Protein AF-A0AAW9N005-F1 (afdb_monomer_lite)

pLDDT: mean 86.75, std 11.1, range [55.53, 97.0]

InterPro domains:
  IPR015077 Domain of unknown function DUF1858 [PF08984] (1-29)
  IPR023883 Conserved hypothetical protein CHP03980, redox-disulphide [PTHR39341] (1-34)
  IPR023883 Conserved hypothetical protein CHP03980, redox-disulphide [TIGR03980] (1-33)
  IPR038062 ScdA-like, N-terminal domain superfamily [G3DSA:1.10.3910.10] (1-34)
  IPR038062 ScdA-like, N-terminal domain superfamily [SSF140683] (1-34)

Organism: NCBI:txid2053367

Secondary structure (DSSP, 8-state):
-GGGGSGGGSSS-HHHHHHHHT--HHHHHHHHH-

Foldseek 3Di:
DVCPPPPVSVPDDLVVVCVVVVHDSVVVVVVVVD

Radius of gyration: 10.14 Å; chains: 1; bounding box: 25×18×20 Å

Structure (m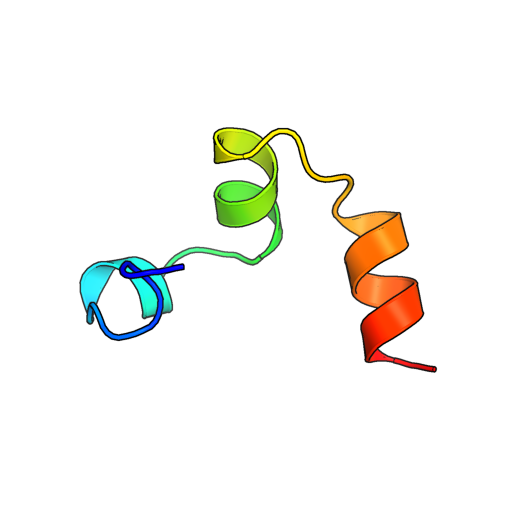mCIF, N/CA/C/O backbone):
data_AF-A0AAW9N005-F1
#
_entry.id   AF-A0AAW9N005-F1
#
loop_
_atom_site.group_PDB
_atom_site.id
_atom_site.type_symbol
_atom_site.label_atom_id
_atom_site.label_alt_id
_atom_site.label_comp_id
_atom_site.label_asym_id
_atom_site.label_entity_id
_atom_site.label_seq_id
_atom_site.pdbx_PDB_ins_code
_atom_site.Cartn_x
_atom_site.Cartn_y
_atom_site.Cartn_z
_atom_site.occupancy
_atom_site.B_iso_or_equiv
_atom_site.auth_seq_id
_atom_site.auth_comp_id
_atom_site.auth_asym_id
_atom_site.auth_atom_id
_atom_site.pdbx_PDB_model_num
ATOM 1 N N . MET A 1 1 ? 1.847 -12.543 -4.156 1.00 55.72 1 MET A N 1
ATOM 2 C CA . MET A 1 1 ? 2.071 -12.595 -2.690 1.00 55.72 1 MET A CA 1
ATOM 3 C C . MET A 1 1 ? 3.292 -13.424 -2.258 1.00 55.72 1 MET A C 1
ATOM 5 O O . MET A 1 1 ? 3.710 -13.260 -1.124 1.00 55.72 1 MET A O 1
ATOM 9 N N . HIS A 1 2 ? 3.936 -14.240 -3.117 1.00 55.53 2 HIS A N 1
ATOM 10 C CA . HIS A 1 2 ? 5.287 -14.779 -2.825 1.00 55.53 2 HIS A CA 1
ATOM 11 C C . HIS A 1 2 ? 6.341 -13.660 -2.647 1.00 55.53 2 HIS A C 1
ATOM 13 O O . HIS A 1 2 ? 7.354 -13.852 -1.986 1.00 55.53 2 HIS A O 1
ATOM 19 N N . CYS A 1 3 ? 6.059 -12.467 -3.183 1.00 66.31 3 CYS A N 1
ATOM 20 C CA . CYS A 1 3 ? 6.912 -11.285 -3.110 1.00 66.31 3 CYS A CA 1
ATOM 21 C C . CYS A 1 3 ? 6.953 -10.611 -1.728 1.00 66.31 3 CYS A C 1
ATOM 23 O O . CYS A 1 3 ? 7.941 -9.957 -1.436 1.00 66.31 3 CYS A O 1
ATOM 25 N N . LEU A 1 4 ? 5.951 -10.787 -0.853 1.00 69.50 4 LEU A N 1
ATOM 26 C CA . LEU A 1 4 ? 5.872 -10.039 0.419 1.00 69.50 4 LEU A CA 1
ATOM 27 C C . LEU A 1 4 ? 7.046 -10.303 1.378 1.00 69.50 4 LEU A C 1
ATOM 29 O O . LEU A 1 4 ? 7.346 -9.474 2.227 1.00 69.50 4 LEU A O 1
ATOM 33 N N . GLY A 1 5 ? 7.713 -11.454 1.252 1.00 73.81 5 GLY A N 1
ATOM 34 C CA . GLY A 1 5 ? 8.909 -11.780 2.036 1.00 73.81 5 GLY A CA 1
ATOM 35 C C . GLY A 1 5 ? 10.226 -11.320 1.400 1.00 73.81 5 GLY A C 1
ATOM 36 O O . GLY A 1 5 ? 11.282 -11.473 2.009 1.00 73.81 5 GLY A O 1
ATOM 37 N N . CYS A 1 6 ? 10.198 -10.789 0.174 1.00 82.12 6 CYS A N 1
ATOM 38 C CA . CYS A 1 6 ? 11.387 -10.290 -0.506 1.00 82.12 6 CYS A CA 1
ATOM 39 C C . CYS A 1 6 ? 11.760 -8.910 0.065 1.00 82.12 6 CYS A C 1
ATOM 41 O O . CYS A 1 6 ? 10.920 -8.012 0.045 1.00 82.12 6 CYS A O 1
ATOM 43 N N . PRO A 1 7 ? 13.009 -8.675 0.510 1.00 78.94 7 PRO A N 1
ATOM 44 C CA . PRO A 1 7 ? 13.446 -7.366 1.009 1.00 78.94 7 PRO A CA 1
ATOM 45 C C . PRO A 1 7 ? 13.200 -6.223 0.018 1.00 78.94 7 PRO A C 1
ATOM 47 O O . PRO A 1 7 ? 12.894 -5.107 0.423 1.00 78.94 7 PRO A O 1
ATOM 50 N N . SER A 1 8 ? 13.292 -6.511 -1.283 1.00 77.6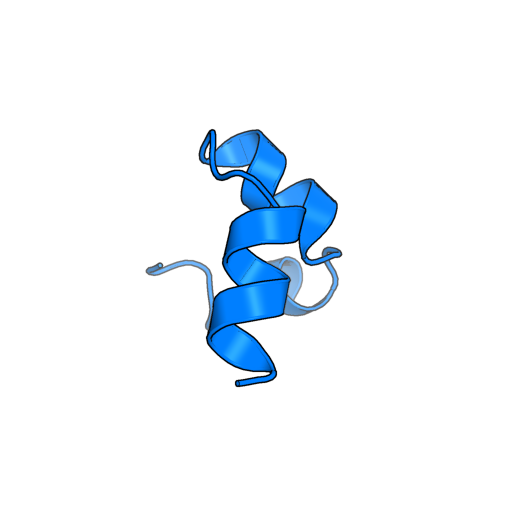2 8 SER A N 1
ATOM 51 C CA . SER A 1 8 ? 13.037 -5.526 -2.336 1.00 77.62 8 SER A CA 1
ATOM 52 C C . SER A 1 8 ? 11.569 -5.101 -2.411 1.00 77.62 8 SER A C 1
ATOM 54 O O . SER A 1 8 ? 11.307 -3.966 -2.786 1.00 77.62 8 SER A O 1
ATOM 56 N N . SER A 1 9 ? 10.640 -5.981 -2.027 1.00 79.38 9 SER A N 1
ATOM 57 C CA . SER A 1 9 ? 9.194 -5.726 -2.038 1.00 79.38 9 SER A CA 1
ATOM 58 C C . SER A 1 9 ? 8.646 -5.178 -0.722 1.00 79.38 9 SER A C 1
ATOM 60 O O . SER A 1 9 ? 7.454 -4.932 -0.595 1.00 79.38 9 SER A O 1
ATOM 62 N N . GLN A 1 10 ? 9.505 -4.990 0.280 1.00 84.00 10 GLN A N 1
ATOM 63 C CA . GLN A 1 10 ? 9.149 -4.274 1.510 1.00 84.00 10 GLN A CA 1
ATOM 64 C C . GLN A 1 10 ? 9.491 -2.780 1.431 1.00 84.00 10 GLN A C 1
ATOM 66 O O . GLN A 1 10 ? 9.065 -2.014 2.289 1.00 84.00 10 GLN A O 1
ATOM 71 N N . ASN A 1 11 ? 10.257 -2.371 0.414 1.00 86.75 11 ASN A N 1
ATOM 72 C CA . ASN A 1 11 ? 10.648 -0.979 0.183 1.00 86.75 11 ASN A CA 1
ATOM 73 C C . ASN A 1 11 ? 9.782 -0.273 -0.877 1.00 86.75 11 ASN A C 1
ATOM 75 O O . ASN A 1 11 ? 10.045 0.887 -1.181 1.00 86.75 11 ASN A O 1
ATOM 79 N N . GLU A 1 12 ? 8.791 -0.957 -1.452 1.00 85.69 12 GLU A N 1
ATOM 80 C CA . GLU A 1 12 ? 7.790 -0.355 -2.344 1.00 85.69 12 GLU A CA 1
ATOM 81 C C . GLU A 1 12 ? 6.619 0.223 -1.535 1.00 85.69 12 GLU A C 1
ATOM 83 O O . GLU A 1 12 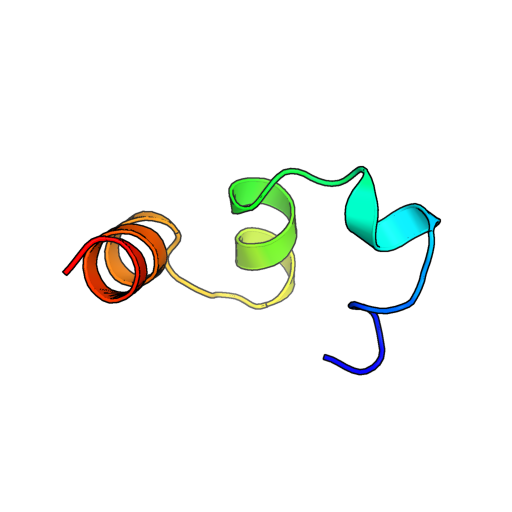? 6.290 -0.257 -0.447 1.00 85.69 12 GLU A O 1
ATOM 88 N N . THR A 1 13 ? 5.984 1.274 -2.053 1.00 92.25 13 THR A N 1
ATOM 89 C CA . THR A 1 13 ? 4.750 1.805 -1.464 1.00 92.25 13 THR A CA 1
ATOM 90 C C . THR A 1 13 ? 3.569 0.870 -1.737 1.00 92.25 13 THR A C 1
ATOM 92 O O . THR A 1 13 ? 3.552 0.116 -2.711 1.00 92.25 13 THR A O 1
ATOM 95 N N . ILE A 1 14 ? 2.529 0.948 -0.900 1.00 91.44 14 ILE A N 1
ATOM 96 C CA . ILE A 1 14 ? 1.292 0.171 -1.098 1.00 91.44 14 ILE A CA 1
ATOM 97 C C . ILE A 1 14 ? 0.647 0.507 -2.455 1.00 91.44 14 ILE A C 1
ATOM 99 O O . ILE A 1 14 ? 0.087 -0.374 -3.101 1.00 91.44 14 ILE A O 1
ATOM 103 N N . GLU A 1 15 ? 0.757 1.760 -2.906 1.00 94.00 15 GLU A N 1
ATOM 104 C CA . GLU A 1 15 ? 0.227 2.207 -4.197 1.00 94.00 15 GLU A CA 1
ATOM 105 C C . GLU A 1 15 ? 0.987 1.602 -5.386 1.00 94.00 15 GLU A C 1
ATOM 107 O O . GLU A 1 15 ? 0.359 1.081 -6.308 1.00 94.00 15 GLU A O 1
ATOM 112 N N . GLU A 1 16 ? 2.324 1.603 -5.351 1.00 91.88 16 GLU A N 1
ATOM 113 C CA . GLU A 1 16 ? 3.154 0.971 -6.387 1.00 91.88 16 GLU A CA 1
ATOM 114 C C . GLU A 1 16 ? 2.852 -0.527 -6.492 1.00 91.88 16 GLU A C 1
ATOM 116 O O . GLU A 1 16 ? 2.609 -1.028 -7.592 1.00 91.88 16 GLU A O 1
ATOM 121 N N . ALA A 1 17 ? 2.762 -1.214 -5.350 1.00 89.81 17 ALA A N 1
ATOM 122 C CA . ALA A 1 17 ? 2.409 -2.628 -5.283 1.00 89.81 17 ALA A CA 1
ATOM 123 C C . ALA A 1 17 ? 0.999 -2.901 -5.840 1.00 89.81 17 ALA A C 1
ATOM 125 O O . ALA A 1 17 ? 0.768 -3.874 -6.567 1.00 89.81 17 ALA A O 1
ATOM 126 N N . ALA A 1 18 ? 0.031 -2.040 -5.518 1.00 92.88 18 ALA A N 1
ATOM 127 C CA . ALA A 1 18 ? -1.339 -2.166 -6.001 1.00 92.88 18 ALA A CA 1
ATOM 128 C C . ALA A 1 18 ? -1.426 -1.970 -7.526 1.00 92.88 18 ALA A C 1
ATOM 130 O O . ALA A 1 18 ? -2.134 -2.726 -8.201 1.00 92.88 18 ALA A O 1
ATOM 131 N N . ALA A 1 19 ? -0.643 -1.043 -8.088 1.00 91.88 19 ALA A N 1
ATOM 132 C CA . ALA A 1 19 ? -0.607 -0.759 -9.521 1.00 91.88 19 ALA A CA 1
ATOM 133 C C . ALA A 1 19 ? -0.114 -1.950 -10.367 1.00 91.88 19 ALA A C 1
ATOM 135 O O . ALA A 1 19 ? -0.677 -2.215 -11.430 1.00 91.88 19 ALA A O 1
ATOM 136 N N . VAL A 1 20 ? 0.876 -2.723 -9.894 1.00 90.69 20 VAL A N 1
ATOM 137 C CA . VAL A 1 20 ? 1.386 -3.915 -10.617 1.00 90.69 20 VAL A CA 1
ATOM 138 C C . VAL A 1 20 ? 0.390 -5.076 -10.642 1.00 90.69 20 VAL A C 1
ATOM 140 O O . VAL A 1 20 ? 0.472 -5.958 -11.500 1.00 90.69 20 VAL A O 1
ATOM 143 N N . HIS A 1 21 ? -0.553 -5.088 -9.702 1.00 88.12 21 HIS A N 1
ATOM 144 C CA . HIS A 1 21 ? -1.536 -6.154 -9.533 1.00 88.12 21 HIS A CA 1
ATOM 145 C C . HIS A 1 21 ? -2.965 -5.733 -9.908 1.00 88.12 21 HIS A C 1
ATOM 147 O O . HIS A 1 21 ? -3.882 -6.543 -9.779 1.00 88.12 21 HIS A O 1
ATOM 153 N N . GLY A 1 22 ? -3.158 -4.499 -10.396 1.00 91.69 22 GLY A N 1
ATOM 154 C CA . GLY A 1 22 ? -4.470 -3.968 -10.779 1.00 91.69 22 GLY A CA 1
ATOM 155 C C . GLY A 1 22 ? -5.443 -3.845 -9.604 1.00 91.69 22 GLY A C 1
ATOM 156 O O . GLY A 1 22 ? -6.654 -3.953 -9.791 1.00 91.69 22 GLY A O 1
ATOM 157 N N . VAL A 1 23 ? -4.917 -3.671 -8.391 1.00 94.31 23 VAL A N 1
ATOM 158 C CA . VAL A 1 23 ? -5.699 -3.513 -7.162 1.00 94.31 23 VAL A CA 1
ATOM 159 C C . VAL A 1 23 ? -5.991 -2.031 -6.945 1.00 94.31 23 VAL A C 1
ATOM 161 O O . VAL A 1 23 ? -5.136 -1.183 -7.184 1.00 94.31 23 VAL A O 1
ATOM 164 N N . ASN A 1 24 ? -7.197 -1.7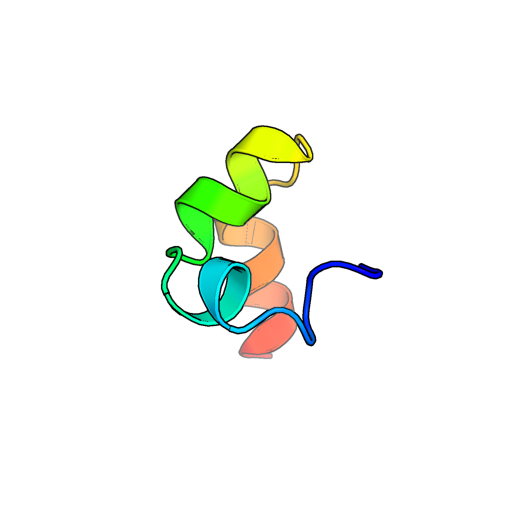04 -6.478 1.00 96.56 24 ASN A N 1
ATOM 165 C CA . ASN A 1 24 ? -7.516 -0.340 -6.069 1.00 96.56 24 ASN A CA 1
ATOM 166 C C . ASN A 1 24 ? -6.915 -0.056 -4.682 1.00 96.56 24 ASN A C 1
ATOM 168 O O . ASN A 1 24 ? -7.308 -0.680 -3.695 1.00 96.56 24 ASN A O 1
ATOM 172 N N . THR A 1 25 ? -5.967 0.882 -4.619 1.00 96.12 25 THR A N 1
ATOM 173 C CA . THR A 1 25 ? -5.257 1.254 -3.385 1.00 96.12 25 THR A CA 1
ATOM 174 C C . THR A 1 25 ? -6.199 1.781 -2.303 1.00 96.12 25 THR A C 1
ATOM 176 O O . THR A 1 25 ? -6.062 1.401 -1.145 1.00 96.12 25 THR A O 1
ATOM 179 N N . GLU A 1 26 ? -7.181 2.606 -2.665 1.00 96.31 26 GLU A N 1
ATOM 180 C CA . GLU A 1 26 ? -8.107 3.229 -1.712 1.00 96.31 26 GLU A CA 1
ATOM 181 C C . GLU A 1 26 ? -9.020 2.184 -1.057 1.00 96.31 26 GLU A C 1
ATOM 183 O O . GLU A 1 26 ? -9.144 2.127 0.164 1.00 96.31 26 GLU A O 1
ATOM 188 N N . GLU A 1 27 ? -9.598 1.289 -1.865 1.00 96.81 27 GLU A N 1
ATOM 189 C CA . GLU A 1 27 ? -10.434 0.189 -1.373 1.00 96.81 27 GLU A CA 1
ATOM 190 C C . GLU A 1 27 ? -9.634 -0.759 -0.466 1.00 96.81 27 GLU A C 1
ATOM 192 O O . GLU A 1 27 ? -10.144 -1.243 0.547 1.00 96.81 27 GLU A O 1
ATOM 197 N N . LEU A 1 28 ? -8.370 -1.022 -0.817 1.00 94.50 28 LEU A N 1
ATOM 198 C CA . LEU A 1 28 ? -7.468 -1.832 -0.003 1.00 94.50 28 LEU A CA 1
ATOM 199 C C . LEU A 1 28 ? -7.188 -1.166 1.350 1.00 94.50 28 LEU A C 1
ATOM 201 O O . LEU A 1 28 ? -7.275 -1.832 2.379 1.00 94.50 28 LEU A O 1
ATOM 205 N N . LEU A 1 29 ? -6.872 0.131 1.359 1.00 95.81 29 LEU A N 1
ATOM 206 C CA . LEU A 1 29 ? -6.609 0.878 2.587 1.00 95.81 29 LEU A CA 1
ATOM 207 C C . LEU A 1 29 ? -7.848 0.962 3.476 1.00 95.81 29 LEU A C 1
ATOM 209 O O . LEU A 1 29 ? -7.721 0.794 4.685 1.00 95.81 29 LEU A O 1
ATOM 213 N N . GLN A 1 30 ? -9.032 1.165 2.902 1.00 97.00 30 GLN A N 1
ATOM 214 C CA . GLN A 1 30 ? -10.277 1.173 3.665 1.00 97.00 30 GLN A CA 1
ATOM 215 C C . GLN A 1 30 ? -10.483 -0.166 4.388 1.00 97.00 30 GLN A C 1
ATOM 217 O O . GLN A 1 30 ? -10.617 -0.190 5.605 1.00 97.00 30 GLN A O 1
ATOM 222 N N . LYS A 1 31 ? -10.367 -1.293 3.671 1.00 95.88 31 LYS A N 1
ATOM 223 C CA . LYS A 1 31 ? -10.502 -2.641 4.256 1.00 95.88 31 LYS A CA 1
ATOM 224 C C . LYS A 1 31 ? -9.461 -2.981 5.324 1.00 95.88 31 LYS A C 1
ATOM 226 O O . LYS A 1 31 ? -9.696 -3.891 6.110 1.00 95.88 31 LYS A O 1
ATOM 231 N N . LEU A 1 32 ? -8.287 -2.350 5.287 1.00 95.25 32 LEU A N 1
ATOM 232 C CA . LEU A 1 32 ? -7.21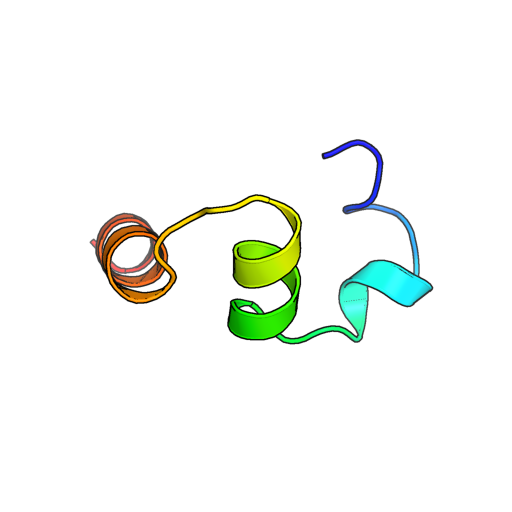1 -2.587 6.255 1.00 95.25 32 LEU A CA 1
ATOM 233 C C . LEU A 1 32 ? -7.344 -1.736 7.522 1.00 95.25 32 LEU A C 1
ATOM 235 O O . LEU A 1 32 ? -6.795 -2.121 8.552 1.00 95.25 32 LEU A O 1
ATOM 239 N N . ASN A 1 33 ? -7.991 -0.572 7.425 1.00 94.44 33 ASN A N 1
ATOM 240 C CA . ASN A 1 33 ? -8.154 0.367 8.537 1.00 94.44 33 ASN A CA 1
ATOM 241 C C . ASN A 1 33 ? -9.522 0.257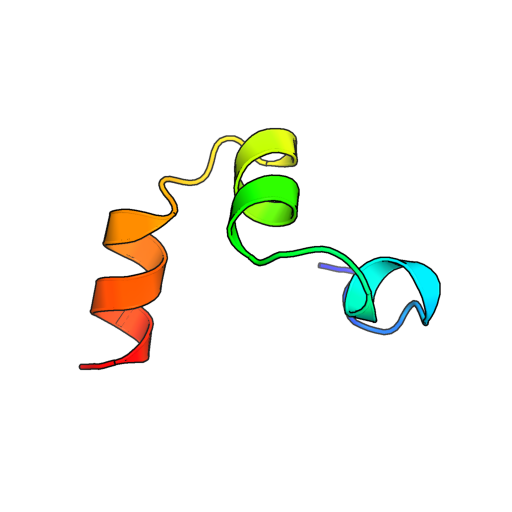 9.237 1.00 94.44 33 ASN A C 1
ATOM 243 O O . ASN A 1 33 ? -9.696 0.883 10.284 1.00 94.44 33 ASN A O 1
ATOM 247 N N . ASP A 1 34 ? -10.455 -0.511 8.668 1.00 86.56 34 ASP A N 1
ATOM 248 C CA . ASP A 1 34 ? -11.693 -0.971 9.316 1.00 86.56 34 ASP A CA 1
ATOM 249 C C . ASP A 1 34 ? -11.416 -2.080 10.355 1.00 86.56 34 ASP A C 1
ATOM 251 O O . ASP A 1 34 ? -12.065 -2.059 11.429 1.00 86.56 34 ASP A O 1
#

Sequence (34 aa):
MHCLGCPSSQNETIEEAAAVHGVNTEELLQKLND